Protein AF-A0AAP6TDG4-F1 (afdb_monomer)

Foldseek 3Di:
DWAFLQDFDADAPQKWKFWAFDPQLVVQFQKHWDTDTHDHPPGDTDITRIDSNDDDDPPQVVVCVVDVQQEFEAESNNDTPHDHVGPHYDYDYDRPDPGTDIDMDGDDDDDDDDDPDDPDADPCHPDDDCNVHD

Sequence (134 aa):
AVIKTDVAVSIPEGYVGLLTSRSGVSSKTYLVIETGKIDAGYHGNLGINIKNDMEHDGITSLYEDLDDKLVNTLDIKGNYINEGEGARKIYKINKGDKLAQLVIVPIWTPELKQVEEFESVSERGAKGFGSSGV

Structure (mmCIF, N/CA/C/O backbone):
data_AF-A0AAP6TDG4-F1
#
_entry.id   AF-A0AAP6TDG4-F1
#
loop_
_atom_site.group_PDB
_atom_site.id
_atom_site.type_symbol
_atom_site.label_atom_id
_atom_site.label_alt_id
_atom_site.label_comp_id
_atom_site.label_asym_id
_atom_site.label_entity_id
_atom_site.label_seq_id
_atom_site.pdbx_PDB_ins_code
_atom_site.Cartn_x
_atom_site.Cartn_y
_atom_site.Cartn_z
_atom_site.occupancy
_atom_site.B_iso_or_equiv
_atom_site.auth_seq_id
_atom_site.auth_comp_id
_atom_site.auth_asym_id
_atom_site.auth_atom_id
_atom_site.pdbx_PDB_model_num
ATOM 1 N N . ALA A 1 1 ? -2.150 3.155 -11.081 1.00 96.44 1 ALA A N 1
ATOM 2 C CA . ALA A 1 1 ? -2.682 1.884 -11.619 1.00 96.44 1 ALA A CA 1
ATOM 3 C C . ALA A 1 1 ? -2.974 0.931 -10.464 1.00 96.44 1 ALA A C 1
ATOM 5 O O . ALA A 1 1 ? -2.467 1.150 -9.370 1.00 96.44 1 ALA A O 1
ATOM 6 N N . VAL A 1 2 ? -3.757 -0.124 -10.698 1.00 98.12 2 VAL A N 1
ATOM 7 C CA . VAL A 1 2 ? -3.897 -1.237 -9.746 1.00 98.12 2 VAL A CA 1
ATOM 8 C C . VAL A 1 2 ? -3.358 -2.495 -10.415 1.00 98.12 2 VAL A C 1
ATOM 10 O O . VAL A 1 2 ? -3.907 -2.937 -11.423 1.00 98.12 2 VAL A O 1
ATOM 13 N N . ILE A 1 3 ? -2.267 -3.050 -9.884 1.00 98.25 3 ILE A N 1
ATOM 14 C CA . ILE A 1 3 ? -1.656 -4.274 -10.417 1.00 98.25 3 ILE A CA 1
ATOM 15 C C . ILE A 1 3 ? -2.299 -5.475 -9.726 1.00 98.25 3 ILE A C 1
ATOM 17 O O . ILE A 1 3 ? -2.205 -5.615 -8.507 1.00 98.25 3 ILE A O 1
ATOM 21 N N . LYS A 1 4 ? -2.957 -6.335 -10.507 1.00 98.31 4 LYS A N 1
ATOM 22 C CA . LYS A 1 4 ? -3.550 -7.584 -10.015 1.00 98.31 4 LYS A CA 1
ATOM 23 C C . LYS A 1 4 ? -2.452 -8.576 -9.655 1.00 98.31 4 LYS A C 1
ATOM 25 O O . LYS A 1 4 ? -1.464 -8.696 -10.376 1.00 98.31 4 LYS A O 1
ATOM 30 N N . THR A 1 5 ? -2.646 -9.287 -8.552 1.00 98.38 5 THR A N 1
ATOM 31 C CA . THR A 1 5 ? -1.715 -10.332 -8.108 1.00 98.38 5 THR A CA 1
ATOM 32 C C . THR A 1 5 ? -2.148 -11.726 -8.555 1.00 98.38 5 THR A C 1
ATOM 34 O O . THR A 1 5 ? -1.319 -12.630 -8.581 1.00 98.38 5 THR A O 1
ATOM 37 N N . ASP A 1 6 ? -3.432 -11.898 -8.890 1.00 98.12 6 ASP A N 1
ATOM 38 C CA . ASP A 1 6 ? -4.088 -13.201 -9.074 1.00 98.12 6 ASP A CA 1
ATOM 39 C C . ASP A 1 6 ? -3.987 -14.090 -7.823 1.00 98.12 6 ASP A C 1
ATOM 41 O O . ASP A 1 6 ? -4.057 -15.315 -7.892 1.00 98.12 6 ASP A O 1
ATOM 45 N N . VAL A 1 7 ? -3.862 -13.443 -6.660 1.00 98.44 7 VAL A N 1
ATOM 46 C CA . VAL A 1 7 ? -3.838 -14.056 -5.334 1.00 98.44 7 VAL A CA 1
ATOM 47 C C . VAL A 1 7 ? -5.027 -13.535 -4.536 1.00 98.44 7 VAL A C 1
ATOM 49 O O . VAL A 1 7 ? -5.303 -12.336 -4.521 1.00 98.44 7 VAL A O 1
ATOM 52 N N . ALA A 1 8 ? -5.710 -14.443 -3.849 1.00 98.56 8 ALA A N 1
ATOM 53 C CA . ALA A 1 8 ? -6.720 -14.139 -2.844 1.00 98.56 8 ALA A CA 1
ATOM 54 C C . ALA A 1 8 ? -6.298 -14.754 -1.505 1.00 98.56 8 ALA A C 1
ATOM 56 O O . ALA A 1 8 ? -5.528 -15.717 -1.464 1.00 98.56 8 ALA A O 1
ATOM 57 N N . VAL A 1 9 ? -6.801 -14.196 -0.408 1.00 98.06 9 VAL A N 1
ATOM 58 C CA . VAL A 1 9 ? -6.539 -14.672 0.956 1.00 98.06 9 VAL A CA 1
ATOM 59 C C . VAL A 1 9 ? -7.848 -14.762 1.739 1.00 98.06 9 VAL A C 1
ATOM 61 O O . VAL A 1 9 ? -8.873 -14.225 1.330 1.00 98.06 9 VAL A O 1
ATOM 64 N N . SER A 1 10 ? -7.823 -15.464 2.868 1.00 98.50 10 SER A N 1
ATOM 65 C CA . SER A 1 10 ? -8.940 -15.531 3.813 1.00 98.50 10 SER A CA 1
ATOM 66 C C . SER A 1 10 ? -8.429 -15.136 5.194 1.00 98.50 10 SER A C 1
ATOM 68 O O . SER A 1 10 ? -8.102 -15.996 6.010 1.00 98.50 10 SER A O 1
ATOM 70 N N . ILE A 1 11 ? -8.279 -13.829 5.423 1.00 98.56 11 ILE A N 1
ATOM 71 C CA . ILE A 1 11 ? -7.814 -13.289 6.708 1.00 98.56 11 ILE A CA 1
ATOM 72 C C . ILE A 1 11 ? -8.916 -13.510 7.760 1.00 98.56 11 ILE A C 1
ATOM 74 O O . ILE A 1 11 ? -10.071 -13.178 7.475 1.00 98.56 11 ILE A O 1
ATOM 78 N N . PRO A 1 12 ? -8.595 -14.086 8.935 1.00 98.31 12 PRO A N 1
ATOM 79 C CA . PRO A 1 12 ? -9.576 -14.319 9.989 1.00 98.31 12 PRO A CA 1
ATOM 80 C C . PRO A 1 12 ? -10.046 -13.007 10.629 1.00 98.31 12 PRO A C 1
ATOM 82 O O . PRO A 1 12 ? -9.336 -12.001 10.618 1.00 98.31 12 PRO A O 1
ATOM 85 N N . GLU A 1 13 ? -11.239 -13.036 11.222 1.00 98.44 13 GLU A N 1
ATOM 86 C CA . GLU A 1 13 ? -11.767 -11.932 12.026 1.00 98.44 13 GLU A CA 1
ATOM 87 C C . GLU A 1 13 ? -10.791 -11.542 13.153 1.00 98.44 13 GLU A C 1
ATOM 89 O O . GLU A 1 13 ? -10.063 -12.383 13.686 1.00 98.44 13 GLU A O 1
ATOM 94 N N . GLY A 1 14 ? -10.746 -10.251 13.492 1.00 98.44 14 GLY A N 1
ATOM 95 C CA . GLY A 1 14 ? -9.794 -9.707 14.464 1.00 98.44 14 GLY A CA 1
ATOM 96 C C . GLY A 1 14 ? -8.406 -9.402 13.890 1.00 98.44 14 GLY A C 1
ATOM 97 O O . GLY A 1 14 ? -7.515 -9.016 14.643 1.00 98.44 14 GLY A O 1
ATOM 98 N N . TYR A 1 15 ? -8.216 -9.519 12.570 1.00 98.81 15 TYR A N 1
ATOM 99 C CA . TYR A 1 15 ? -6.972 -9.176 11.875 1.00 98.81 15 TYR A CA 1
ATOM 100 C C . TYR A 1 15 ? -7.212 -8.290 10.648 1.00 98.81 15 TYR A C 1
ATOM 102 O O . T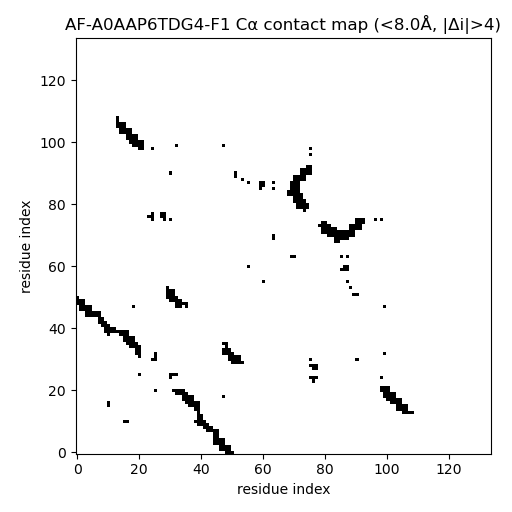YR A 1 15 ? -8.285 -8.296 10.049 1.00 98.81 15 TYR A O 1
ATOM 110 N N . VAL A 1 16 ? -6.166 -7.569 10.242 1.00 98.81 16 VAL A N 1
ATOM 111 C CA . VAL A 1 16 ? -6.087 -6.845 8.965 1.00 98.81 16 VAL A CA 1
ATOM 112 C C . VAL A 1 16 ? -4.786 -7.202 8.249 1.00 98.81 16 VAL A C 1
ATOM 114 O O . VAL A 1 16 ? -3.740 -7.384 8.877 1.00 98.81 16 VAL A O 1
ATOM 117 N N . GLY A 1 17 ? -4.834 -7.302 6.923 1.00 98.81 17 GLY A N 1
ATOM 118 C CA . GLY A 1 17 ? -3.643 -7.433 6.088 1.00 98.81 17 GLY A CA 1
ATOM 119 C C . GLY A 1 17 ? -3.153 -6.071 5.606 1.00 98.81 17 GLY A C 1
ATOM 120 O O . GLY A 1 17 ? -3.916 -5.306 5.036 1.00 98.81 17 GLY A O 1
ATOM 121 N N . LEU A 1 18 ? -1.875 -5.764 5.780 1.00 98.88 18 LEU A N 1
ATOM 122 C CA . LEU A 1 18 ? -1.227 -4.572 5.240 1.00 98.88 18 LEU A CA 1
ATOM 123 C C . LEU A 1 18 ? -0.478 -4.955 3.963 1.00 98.88 18 LEU A C 1
ATOM 125 O O . LEU A 1 18 ? 0.639 -5.473 4.026 1.00 98.88 18 LEU A O 1
ATOM 129 N N . LEU A 1 19 ? -1.100 -4.734 2.803 1.00 98.81 19 LEU A N 1
ATOM 130 C CA . LEU A 1 19 ? -0.444 -4.901 1.506 1.00 98.81 19 LEU A CA 1
ATOM 131 C C . LEU A 1 19 ? 0.394 -3.650 1.233 1.00 98.81 19 LEU A C 1
ATOM 133 O O . LEU A 1 19 ? -0.130 -2.618 0.820 1.00 98.81 19 LEU A O 1
ATOM 137 N N . THR A 1 20 ? 1.687 -3.733 1.525 1.00 98.81 20 THR A N 1
ATOM 138 C CA . THR A 1 20 ? 2.587 -2.579 1.607 1.00 98.81 20 THR A CA 1
ATOM 139 C C . THR A 1 20 ? 3.828 -2.737 0.728 1.00 98.81 20 THR A C 1
ATOM 141 O O . THR A 1 20 ? 4.109 -3.807 0.176 1.00 98.81 20 THR A O 1
ATOM 144 N N . SER A 1 21 ? 4.575 -1.645 0.572 1.00 98.19 21 SER A N 1
ATOM 145 C CA . SER A 1 21 ? 5.790 -1.595 -0.235 1.00 98.19 21 SER A CA 1
ATOM 146 C C . SER A 1 21 ? 6.932 -2.409 0.386 1.00 98.19 21 SER A C 1
ATOM 148 O O . SER A 1 21 ? 6.971 -2.703 1.586 1.00 98.19 21 SER A O 1
ATOM 150 N N . ARG A 1 22 ? 7.899 -2.792 -0.452 1.00 98.06 22 ARG A N 1
ATOM 151 C CA . ARG A 1 22 ? 9.188 -3.335 -0.007 1.00 98.06 22 ARG A CA 1
ATOM 152 C C . ARG A 1 22 ? 10.228 -2.224 -0.043 1.00 98.06 22 ARG A C 1
ATOM 154 O O . ARG A 1 22 ? 10.370 -1.574 -1.077 1.00 98.06 22 ARG A O 1
ATOM 161 N N . SER A 1 23 ? 11.023 -2.101 1.021 1.00 96.88 23 SER A N 1
ATOM 162 C CA . SER A 1 23 ? 12.0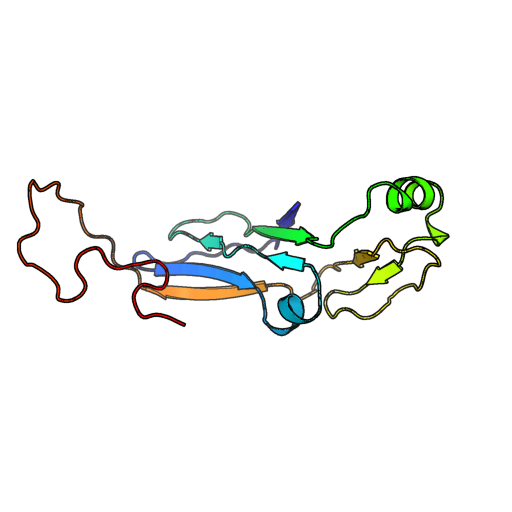33 -1.040 1.162 1.00 96.88 23 SER A CA 1
ATOM 163 C C . SER A 1 23 ? 12.969 -0.926 -0.040 1.00 96.88 23 SER A C 1
ATOM 165 O O . SER A 1 23 ? 13.264 0.172 -0.484 1.00 96.88 23 SER A O 1
ATOM 167 N N . GLY A 1 24 ? 13.408 -2.056 -0.604 1.00 95.00 24 GLY A N 1
ATOM 168 C CA . GLY A 1 24 ? 14.322 -2.060 -1.746 1.00 95.00 24 GLY A CA 1
ATOM 169 C C . GLY A 1 24 ? 13.714 -1.566 -3.062 1.00 95.00 24 GLY A C 1
ATOM 170 O O . GLY A 1 24 ? 14.468 -1.097 -3.904 1.00 95.00 24 GLY A O 1
ATOM 171 N N . VAL A 1 25 ? 12.395 -1.680 -3.253 1.00 94.62 25 VAL A N 1
ATOM 172 C CA . VAL A 1 25 ? 11.711 -1.122 -4.433 1.00 94.62 25 VAL A CA 1
ATOM 173 C C . VAL A 1 25 ? 11.434 0.357 -4.184 1.00 94.62 25 VAL A C 1
ATOM 175 O O . VAL A 1 25 ? 11.814 1.196 -4.996 1.00 94.62 25 VAL A O 1
ATOM 178 N N . SER A 1 26 ? 10.852 0.690 -3.027 1.00 96.56 26 SER A N 1
ATOM 179 C CA . SER A 1 26 ? 10.443 2.059 -2.702 1.00 96.56 26 SER A CA 1
ATOM 180 C C . SER A 1 26 ? 11.612 3.035 -2.536 1.00 96.56 26 SER A C 1
ATOM 182 O O . SER A 1 26 ? 11.433 4.219 -2.775 1.00 96.56 26 SER A O 1
ATOM 184 N N . SER A 1 27 ? 12.805 2.576 -2.134 1.00 96.50 27 SER A N 1
ATOM 185 C CA . SER A 1 27 ? 13.981 3.450 -1.971 1.00 96.50 27 SER A CA 1
ATOM 186 C C . SER A 1 27 ? 14.810 3.642 -3.241 1.00 96.50 27 SER A C 1
ATOM 188 O O . SER A 1 27 ? 15.628 4.555 -3.298 1.00 96.50 27 SER A O 1
ATOM 190 N N . LYS A 1 28 ? 14.640 2.772 -4.243 1.00 95.88 28 LYS A N 1
ATOM 191 C CA . LYS A 1 28 ? 15.445 2.767 -5.480 1.00 95.88 28 LYS A CA 1
ATOM 192 C C . LYS A 1 28 ? 14.679 3.239 -6.706 1.00 95.88 28 LYS A C 1
ATOM 194 O O . LYS A 1 28 ? 15.257 3.379 -7.780 1.00 95.88 28 LYS A O 1
ATOM 199 N N . THR A 1 29 ? 13.371 3.409 -6.572 1.00 96.62 29 THR A N 1
ATOM 200 C CA . THR A 1 29 ? 12.485 3.721 -7.686 1.00 96.62 29 THR A CA 1
ATOM 201 C C . THR A 1 29 ? 11.498 4.805 -7.292 1.00 96.62 29 THR A C 1
ATOM 203 O O . THR A 1 29 ? 11.275 5.047 -6.111 1.00 96.62 29 THR A O 1
ATOM 206 N N . TYR A 1 30 ? 10.854 5.403 -8.290 1.00 96.38 30 TYR A N 1
ATOM 207 C CA . TYR A 1 30 ? 9.717 6.301 -8.086 1.00 96.38 30 TYR A CA 1
ATOM 208 C C . TYR A 1 30 ? 8.380 5.540 -8.033 1.00 96.38 30 TYR A C 1
ATOM 210 O O . TYR A 1 30 ? 7.312 6.134 -8.156 1.00 96.38 30 TYR A O 1
ATOM 218 N N . LEU A 1 31 ? 8.411 4.211 -7.875 1.00 97.50 31 LEU A N 1
ATOM 219 C CA . LEU A 1 31 ? 7.207 3.405 -7.716 1.00 97.50 31 LEU A CA 1
ATOM 220 C C . LEU A 1 31 ? 6.693 3.516 -6.279 1.00 97.50 31 LEU A C 1
ATOM 222 O O . LEU A 1 31 ? 7.164 2.834 -5.367 1.00 97.50 31 LEU A O 1
ATOM 226 N N . VAL A 1 32 ? 5.683 4.357 -6.096 1.00 98.25 32 VAL A N 1
ATOM 227 C CA . VAL A 1 32 ? 4.981 4.533 -4.828 1.00 98.25 32 VAL A CA 1
ATOM 228 C C . VAL A 1 32 ? 3.859 3.507 -4.745 1.00 98.25 32 VAL A C 1
ATOM 230 O O . VAL A 1 32 ? 2.970 3.482 -5.595 1.00 98.25 32 VAL A O 1
ATOM 233 N N . ILE A 1 33 ? 3.904 2.658 -3.718 1.00 98.56 33 ILE A N 1
ATOM 234 C CA . ILE A 1 33 ? 2.840 1.703 -3.393 1.00 98.56 33 ILE A CA 1
ATOM 235 C C . ILE A 1 33 ? 2.128 2.199 -2.140 1.00 98.56 33 ILE A C 1
ATOM 237 O O . ILE A 1 33 ? 2.741 2.300 -1.076 1.00 98.56 33 ILE A O 1
ATOM 241 N N . GLU A 1 34 ? 0.835 2.472 -2.275 1.00 98.62 34 GLU A N 1
ATOM 242 C CA . GLU A 1 34 ? -0.017 2.858 -1.154 1.00 98.62 34 GLU A CA 1
ATOM 243 C C . GLU A 1 34 ? -0.318 1.630 -0.290 1.00 9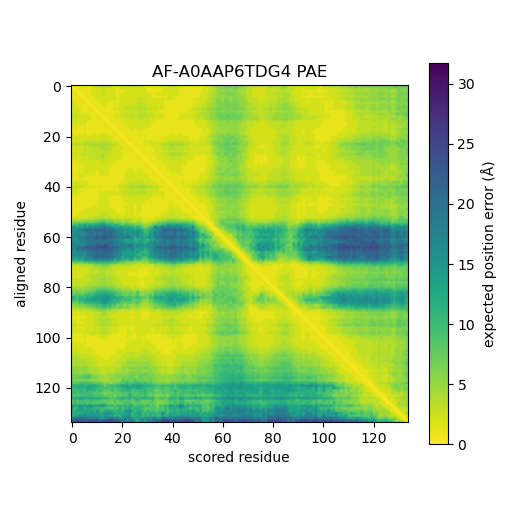8.62 34 GLU A C 1
ATOM 245 O O . GLU A 1 34 ? -0.635 0.557 -0.812 1.00 98.62 34 GLU A O 1
ATOM 250 N N . THR A 1 35 ? -0.235 1.774 1.036 1.00 98.69 35 THR A N 1
ATOM 251 C CA . THR A 1 35 ? -0.486 0.642 1.938 1.00 98.69 35 THR A CA 1
ATOM 252 C C . THR A 1 35 ? -1.977 0.314 1.975 1.00 98.69 35 THR A C 1
ATOM 254 O O . THR A 1 35 ? -2.783 1.030 2.579 1.00 98.69 35 THR A O 1
ATOM 257 N N . GLY A 1 36 ? -2.337 -0.801 1.338 1.00 98.50 36 GLY A N 1
ATOM 258 C CA . GLY A 1 36 ? -3.688 -1.346 1.337 1.00 98.50 36 GLY A CA 1
ATOM 259 C C . GLY A 1 36 ? -4.019 -2.021 2.665 1.00 98.50 36 GLY A C 1
ATOM 260 O O . GLY A 1 36 ? -3.209 -2.783 3.188 1.00 98.50 36 GLY A O 1
ATOM 261 N N . LYS A 1 37 ? -5.218 -1.756 3.190 1.00 98.75 37 LYS A N 1
ATOM 262 C CA . LYS A 1 37 ? -5.797 -2.457 4.340 1.00 98.75 37 LYS A CA 1
ATOM 263 C C . LYS A 1 37 ? -6.729 -3.520 3.771 1.00 98.75 37 LYS A C 1
ATOM 265 O O . LYS A 1 37 ? -7.698 -3.184 3.101 1.00 98.75 37 LYS A O 1
ATOM 270 N N . ILE A 1 38 ? -6.361 -4.780 3.941 1.00 98.75 38 ILE A N 1
ATOM 271 C CA . ILE A 1 38 ? -7.102 -5.940 3.463 1.00 98.75 38 ILE A CA 1
ATOM 272 C C . ILE A 1 38 ? -7.954 -6.433 4.623 1.00 98.75 38 ILE A C 1
ATOM 274 O O . ILE A 1 38 ? -7.418 -6.958 5.603 1.00 98.75 38 ILE A O 1
ATOM 278 N N . ASP A 1 39 ? -9.259 -6.232 4.505 1.00 98.50 39 ASP A N 1
ATOM 279 C CA . ASP A 1 39 ? -10.221 -6.593 5.537 1.00 98.50 39 ASP A CA 1
ATOM 280 C C . ASP A 1 39 ? -10.347 -8.114 5.698 1.00 98.50 39 ASP A C 1
ATOM 282 O O . ASP A 1 39 ? -10.184 -8.890 4.746 1.00 98.50 39 ASP A O 1
ATOM 286 N N . ALA A 1 40 ? -10.681 -8.543 6.915 1.00 98.38 40 ALA A N 1
ATOM 287 C CA . ALA A 1 40 ? -11.106 -9.913 7.165 1.00 98.38 40 ALA A CA 1
ATOM 288 C C . ALA A 1 40 ? -12.319 -10.263 6.281 1.00 98.38 40 ALA A C 1
ATOM 290 O O . ALA A 1 40 ? -13.230 -9.457 6.100 1.00 98.38 40 ALA A O 1
ATOM 291 N N . GLY A 1 41 ? -12.316 -11.463 5.696 1.00 96.56 41 GLY A N 1
ATOM 292 C CA . GLY A 1 41 ? -13.369 -11.905 4.770 1.00 96.56 41 GLY A CA 1
ATOM 293 C C . GLY A 1 41 ? -13.288 -11.347 3.338 1.00 96.56 41 GLY A C 1
ATOM 294 O O . GLY A 1 41 ? -14.110 -11.715 2.499 1.00 96.56 41 GLY A O 1
ATOM 295 N N . TYR A 1 42 ? -12.298 -10.511 2.997 1.00 98.38 42 TYR A N 1
ATOM 296 C CA . TYR A 1 42 ? -12.076 -10.126 1.600 1.00 98.38 42 TYR A CA 1
ATOM 297 C C . TYR A 1 42 ? -11.498 -11.296 0.785 1.00 98.38 42 TYR A C 1
ATOM 299 O O . TYR A 1 42 ? -10.328 -11.646 0.923 1.00 98.38 42 TYR A O 1
ATOM 307 N N . HIS A 1 43 ? -12.308 -11.864 -0.113 1.00 98.38 43 HIS A N 1
ATOM 308 C CA . HIS A 1 43 ? -11.933 -12.999 -0.976 1.00 98.38 43 HIS A CA 1
ATOM 309 C C . HIS A 1 43 ? -11.639 -12.611 -2.434 1.00 98.38 43 HIS A C 1
ATOM 311 O O . HIS A 1 43 ? -11.553 -13.472 -3.311 1.00 98.38 43 HIS A O 1
ATOM 317 N N . GLY A 1 44 ? -11.516 -11.313 -2.715 1.00 98.31 44 GLY A N 1
ATOM 318 C CA . GLY A 1 44 ? -11.180 -10.820 -4.047 1.00 98.31 44 GLY A CA 1
ATOM 319 C C . GLY A 1 44 ? -9.696 -10.970 -4.394 1.00 98.31 44 GLY A C 1
ATOM 320 O O . GLY A 1 44 ? -8.856 -11.312 -3.562 1.00 98.31 44 GLY A O 1
ATOM 321 N N . ASN A 1 45 ? -9.371 -10.680 -5.654 1.00 98.62 45 ASN A N 1
ATOM 322 C CA . ASN A 1 45 ? -7.993 -10.621 -6.140 1.00 98.62 45 ASN A CA 1
ATOM 323 C C . ASN A 1 45 ? -7.286 -9.399 -5.538 1.00 98.62 45 ASN A C 1
ATOM 325 O O . ASN A 1 45 ? -7.705 -8.265 -5.780 1.00 98.62 45 ASN A O 1
ATOM 329 N N . LEU A 1 46 ? -6.213 -9.627 -4.778 1.00 98.75 46 LEU A N 1
ATOM 330 C CA . LEU A 1 46 ? -5.451 -8.551 -4.157 1.00 98.75 46 LEU A CA 1
ATOM 331 C C . LEU A 1 46 ? -4.854 -7.645 -5.238 1.00 98.75 46 LEU A C 1
ATOM 333 O O . LEU A 1 46 ? -4.166 -8.106 -6.155 1.00 98.75 46 LEU A O 1
ATOM 337 N N . GLY A 1 47 ? -5.111 -6.345 -5.107 1.00 98.62 47 GLY A N 1
ATOM 338 C CA . GLY A 1 47 ? -4.603 -5.313 -6.002 1.00 98.62 47 GLY A CA 1
ATOM 339 C C . GLY A 1 47 ? -3.533 -4.461 -5.330 1.00 98.62 47 GLY A C 1
ATOM 340 O O . GLY A 1 47 ? -3.759 -3.904 -4.259 1.00 98.62 47 GLY A O 1
ATOM 341 N N . ILE A 1 48 ? -2.380 -4.311 -5.979 1.00 98.75 48 ILE A N 1
ATOM 342 C CA . ILE A 1 48 ? -1.326 -3.393 -5.541 1.00 98.75 48 ILE A CA 1
ATOM 343 C C . ILE A 1 48 ? -1.666 -2.000 -6.078 1.00 98.75 48 ILE A C 1
ATOM 345 O O . ILE A 1 48 ? -1.589 -1.767 -7.288 1.00 98.75 48 ILE A O 1
ATOM 349 N N . ASN A 1 49 ? -2.053 -1.083 -5.188 1.00 98.62 49 ASN A N 1
ATOM 350 C CA . ASN A 1 49 ? -2.294 0.317 -5.533 1.00 98.62 49 ASN A CA 1
ATOM 351 C C . ASN A 1 49 ? -0.953 1.038 -5.724 1.00 98.62 49 ASN A C 1
ATOM 353 O O . ASN A 1 49 ? -0.203 1.206 -4.764 1.00 98.62 49 ASN A O 1
ATOM 357 N N . ILE A 1 50 ? -0.634 1.410 -6.964 1.00 98.56 50 ILE A N 1
ATOM 358 C CA . ILE A 1 50 ? 0.705 1.869 -7.346 1.00 98.56 50 ILE A CA 1
ATOM 359 C C . ILE A 1 50 ? 0.668 3.103 -8.250 1.00 98.56 50 ILE A C 1
ATOM 361 O O . ILE A 1 50 ? -0.182 3.228 -9.143 1.00 98.56 50 ILE A O 1
ATOM 365 N N . LYS A 1 51 ? 1.647 3.987 -8.068 1.00 97.50 51 LYS A N 1
ATOM 366 C CA . LYS A 1 51 ? 1.901 5.167 -8.894 1.00 97.50 51 LYS A CA 1
ATOM 367 C C . LYS A 1 51 ? 3.380 5.208 -9.287 1.00 97.50 51 LYS A C 1
ATOM 369 O O . LYS A 1 51 ? 4.237 4.924 -8.460 1.00 97.50 51 LYS A O 1
ATOM 374 N N . ASN A 1 52 ? 3.673 5.570 -10.536 1.00 95.00 52 ASN A N 1
ATOM 375 C CA . ASN A 1 52 ? 4.984 6.122 -10.876 1.00 95.00 52 ASN A CA 1
ATOM 376 C C . ASN A 1 52 ? 4.946 7.609 -10.512 1.00 95.00 52 ASN A C 1
ATOM 378 O O . ASN A 1 52 ? 4.227 8.370 -11.155 1.00 95.00 52 ASN A O 1
ATOM 382 N N . ASP A 1 53 ? 5.627 7.984 -9.437 1.00 95.25 53 ASP A N 1
ATOM 383 C CA . ASP A 1 53 ? 5.618 9.333 -8.863 1.00 95.25 53 ASP A CA 1
ATOM 384 C C . ASP A 1 53 ? 6.810 10.174 -9.330 1.00 95.25 53 ASP A C 1
ATOM 386 O O . ASP A 1 53 ? 7.228 11.119 -8.669 1.00 95.25 53 ASP A O 1
ATOM 390 N N . MET A 1 54 ? 7.406 9.802 -10.462 1.00 90.38 54 MET A N 1
ATOM 391 C CA . MET A 1 54 ? 8.465 10.600 -11.047 1.00 90.38 54 MET A CA 1
ATOM 392 C C . MET A 1 54 ? 7.898 11.907 -11.592 1.00 90.38 54 MET A C 1
ATOM 394 O O . MET A 1 54 ? 6.887 11.908 -12.294 1.00 90.38 54 MET A O 1
ATOM 398 N N . GLU A 1 55 ? 8.576 13.008 -11.292 1.00 86.38 55 GLU A N 1
ATOM 399 C CA . GLU A 1 55 ? 8.257 14.305 -11.873 1.00 86.38 55 GLU A CA 1
ATOM 400 C C . GLU A 1 55 ? 8.465 14.273 -13.392 1.00 86.38 55 GLU A C 1
ATOM 402 O O . GLU A 1 55 ? 9.408 13.662 -13.902 1.00 86.38 55 GLU A O 1
ATOM 407 N N . HIS A 1 56 ? 7.547 14.898 -14.121 1.00 76.12 56 HIS A N 1
ATOM 408 C CA . HIS A 1 56 ? 7.638 15.074 -15.564 1.00 76.12 56 HIS A CA 1
ATOM 409 C C . HIS A 1 56 ? 7.552 16.568 -15.84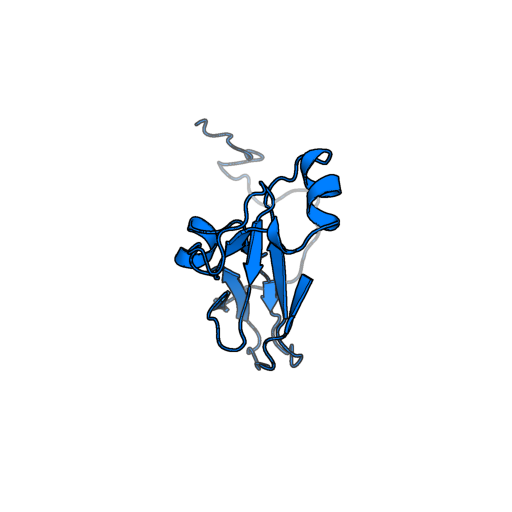2 1.00 76.12 56 HIS A C 1
ATOM 411 O O . HIS A 1 56 ? 6.537 17.202 -15.543 1.00 76.12 56 HIS A O 1
ATOM 417 N N . ASP A 1 57 ? 8.605 17.138 -16.419 1.00 70.25 57 ASP 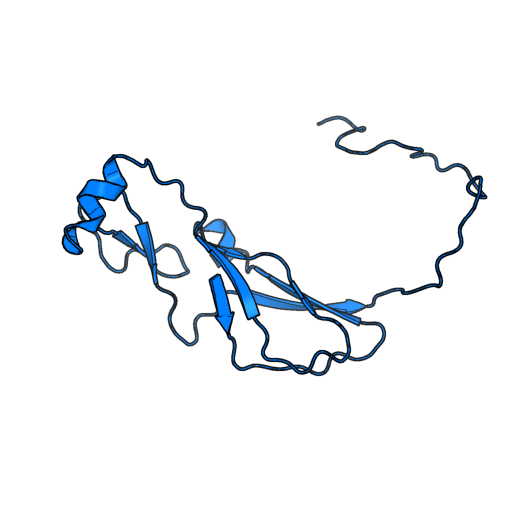A N 1
ATOM 418 C CA . ASP A 1 57 ? 8.528 18.468 -16.992 1.00 70.25 57 ASP A CA 1
ATOM 419 C C . ASP A 1 57 ? 7.683 18.370 -18.273 1.00 70.25 57 ASP A C 1
ATOM 421 O O . ASP A 1 57 ? 8.006 17.693 -19.253 1.00 70.25 57 ASP A O 1
ATOM 425 N N . GLY A 1 58 ? 6.512 19.007 -18.250 1.00 66.44 58 GLY A N 1
ATOM 426 C CA . GLY A 1 58 ? 5.505 18.881 -19.312 1.00 66.44 58 GLY A CA 1
ATOM 427 C C . GLY A 1 58 ? 5.978 19.303 -20.711 1.00 66.44 58 GLY A C 1
ATOM 428 O O . GLY A 1 58 ? 5.260 19.089 -21.677 1.00 66.44 58 GLY A O 1
ATOM 429 N N . ILE A 1 59 ? 7.159 19.915 -20.831 1.00 66.44 59 ILE A N 1
ATOM 430 C CA . ILE A 1 59 ? 7.741 20.365 -22.100 1.00 66.44 59 ILE A CA 1
ATOM 431 C C . ILE A 1 59 ? 8.541 19.237 -22.760 1.00 66.44 59 ILE A C 1
ATOM 433 O O . ILE A 1 59 ? 8.301 18.929 -23.922 1.00 66.44 59 ILE A O 1
ATOM 437 N N . THR A 1 60 ? 9.458 18.602 -22.030 1.00 64.25 60 THR A N 1
ATOM 438 C CA . THR A 1 60 ? 10.352 17.558 -22.558 1.00 64.25 60 THR A CA 1
ATOM 439 C C . THR A 1 60 ? 9.577 16.275 -22.878 1.00 64.25 60 THR A C 1
ATOM 441 O O . THR A 1 60 ? 9.753 15.675 -23.937 1.00 64.25 60 THR A O 1
ATOM 444 N N . SER A 1 61 ? 8.606 15.931 -22.028 1.00 61.09 61 SER A N 1
ATOM 445 C CA . SER A 1 61 ? 7.743 14.752 -22.192 1.00 61.09 61 SER A CA 1
ATOM 446 C C . SER A 1 61 ? 6.912 14.728 -23.486 1.00 61.09 61 SER A C 1
ATOM 448 O O . SER A 1 61 ? 6.676 13.646 -24.019 1.00 61.09 61 SER A O 1
ATOM 450 N N . LEU A 1 62 ? 6.516 15.886 -24.033 1.00 63.47 62 LEU A N 1
ATOM 451 C CA . LEU A 1 62 ? 5.743 15.969 -25.283 1.00 63.47 62 LEU A CA 1
ATOM 452 C C . LEU A 1 62 ? 6.564 15.611 -26.529 1.00 63.47 62 LEU A C 1
ATOM 454 O O . LEU A 1 62 ? 6.019 15.050 -27.477 1.00 63.47 62 LEU A O 1
ATOM 458 N N . TYR A 1 63 ? 7.858 15.947 -26.542 1.00 62.53 63 TYR A N 1
ATOM 459 C CA . TYR A 1 63 ? 8.751 15.613 -27.656 1.00 62.53 63 TYR A CA 1
ATOM 460 C C . TYR A 1 63 ? 9.173 14.140 -27.619 1.00 62.53 63 TYR A C 1
ATOM 462 O O . TYR A 1 63 ? 9.376 13.533 -28.667 1.00 62.53 63 TYR A O 1
ATOM 470 N N . GLU A 1 64 ? 9.259 13.557 -26.424 1.00 64.38 64 GLU A N 1
ATOM 471 C CA . GLU A 1 64 ? 9.650 12.159 -26.218 1.00 64.38 64 GLU A CA 1
ATOM 472 C C . GLU A 1 64 ? 8.521 11.169 -26.512 1.00 64.38 64 GLU A C 1
ATOM 474 O O . GLU A 1 64 ? 8.786 10.060 -26.962 1.00 64.38 64 GLU A O 1
ATOM 479 N N . ASP A 1 65 ? 7.259 11.577 -26.351 1.00 62.94 65 ASP A N 1
ATOM 480 C CA . ASP A 1 65 ? 6.089 10.751 -26.688 1.00 62.94 65 ASP A CA 1
ATOM 481 C C . ASP A 1 65 ? 5.924 10.496 -28.205 1.00 62.94 65 ASP A C 1
ATOM 483 O O . ASP A 1 65 ? 5.048 9.732 -28.615 1.00 62.94 65 ASP A O 1
ATOM 487 N N . LEU A 1 66 ? 6.756 11.121 -29.049 1.00 64.62 66 LEU A N 1
ATOM 488 C CA . LEU A 1 66 ? 6.750 10.960 -30.506 1.00 64.62 66 LEU A CA 1
ATOM 489 C C . LEU A 1 66 ? 7.788 9.942 -31.021 1.00 64.62 66 LEU A C 1
ATOM 491 O O . LEU A 1 66 ? 7.676 9.519 -32.173 1.00 64.62 66 LEU A O 1
ATOM 495 N N . ASP A 1 67 ? 8.768 9.535 -30.202 1.00 69.38 67 ASP A N 1
ATOM 496 C CA . ASP A 1 67 ? 9.779 8.527 -30.562 1.00 69.38 67 ASP A CA 1
ATOM 497 C C . ASP A 1 67 ? 10.157 7.656 -29.349 1.00 69.38 67 ASP A C 1
ATOM 499 O O . ASP A 1 67 ? 10.862 8.089 -28.436 1.00 69.38 67 ASP A O 1
ATOM 503 N N . ASP A 1 68 ? 9.744 6.384 -29.377 1.00 64.88 68 ASP A N 1
ATOM 504 C CA . ASP A 1 68 ? 10.031 5.382 -28.337 1.00 64.88 68 ASP A CA 1
ATOM 505 C C . ASP A 1 68 ? 11.538 5.202 -28.046 1.00 64.88 68 ASP A C 1
ATOM 507 O O . ASP A 1 68 ? 11.905 4.668 -26.996 1.00 64.88 68 ASP A O 1
ATOM 511 N N . LYS A 1 69 ? 12.438 5.642 -28.941 1.00 68.00 69 LYS A N 1
ATOM 512 C CA . LYS A 1 69 ? 13.897 5.604 -28.720 1.00 68.00 69 LYS A CA 1
ATOM 513 C C . LYS A 1 69 ? 14.395 6.623 -27.695 1.00 68.00 69 LYS A C 1
ATOM 515 O O . LYS A 1 69 ? 15.517 6.490 -27.209 1.00 68.00 69 LYS A O 1
ATOM 520 N N . LEU A 1 70 ? 13.581 7.617 -27.345 1.00 73.69 70 LEU A N 1
ATOM 521 C CA . LEU A 1 70 ? 13.940 8.649 -26.374 1.00 73.69 70 LEU A CA 1
ATOM 522 C C . LEU A 1 70 ? 13.599 8.251 -24.930 1.00 73.69 70 LEU A C 1
ATOM 524 O O . LEU A 1 70 ? 13.954 8.965 -24.000 1.00 73.69 70 LEU A O 1
ATOM 528 N N . VAL A 1 71 ? 12.957 7.104 -24.697 1.00 82.31 71 VAL A N 1
ATOM 529 C CA . VAL A 1 71 ? 12.465 6.751 -23.360 1.00 82.31 71 VAL A CA 1
ATOM 530 C C . VAL A 1 71 ? 13.437 5.839 -22.617 1.00 82.31 71 VAL A C 1
ATOM 532 O O . VAL A 1 71 ? 13.746 4.723 -23.037 1.00 82.31 71 VAL A O 1
ATOM 535 N N . ASN A 1 72 ? 13.842 6.270 -21.425 1.00 88.12 72 ASN A N 1
ATOM 536 C CA . ASN A 1 72 ? 14.591 5.435 -20.500 1.00 88.12 72 ASN A CA 1
ATOM 537 C C . ASN A 1 72 ? 13.670 4.412 -19.824 1.00 88.12 72 ASN A C 1
ATOM 539 O O . ASN A 1 72 ? 12.667 4.763 -19.203 1.00 88.12 72 ASN A O 1
ATOM 543 N N . THR A 1 73 ? 14.013 3.127 -19.905 1.00 91.75 73 THR A N 1
ATOM 544 C CA . THR A 1 73 ? 13.222 2.053 -19.285 1.00 91.75 73 THR A CA 1
ATOM 545 C C . THR A 1 73 ? 13.985 1.447 -18.122 1.00 91.75 73 THR A C 1
ATO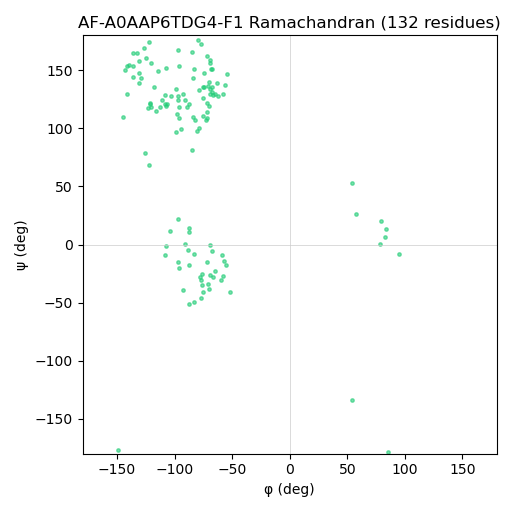M 547 O O . THR A 1 73 ? 15.088 0.941 -18.315 1.00 91.75 73 THR A O 1
ATOM 550 N N . LEU A 1 74 ? 13.384 1.437 -16.931 1.00 95.12 74 LEU A N 1
ATOM 551 C CA . LEU A 1 74 ? 13.986 0.895 -15.715 1.00 95.12 74 LEU A CA 1
ATOM 552 C C . LEU A 1 74 ? 13.236 -0.338 -15.206 1.00 95.12 74 LEU A C 1
ATOM 554 O O . LEU A 1 74 ? 12.019 -0.453 -15.359 1.00 95.12 74 LEU A O 1
ATOM 558 N N . ASP A 1 75 ? 13.958 -1.253 -14.563 1.00 96.62 75 ASP A N 1
ATOM 559 C CA . ASP A 1 75 ? 13.369 -2.364 -13.814 1.00 96.62 75 ASP A CA 1
ATOM 560 C C . ASP A 1 75 ? 12.881 -1.927 -12.415 1.00 96.62 75 ASP A C 1
ATOM 562 O O . ASP A 1 75 ? 13.098 -0.803 -11.955 1.00 96.62 75 ASP A O 1
ATOM 566 N N . ILE A 1 76 ? 12.251 -2.851 -11.685 1.00 96.44 76 ILE A N 1
ATOM 567 C CA . ILE A 1 76 ? 11.747 -2.613 -10.320 1.00 96.44 76 ILE A CA 1
ATOM 568 C C . ILE A 1 76 ? 12.843 -2.430 -9.252 1.00 96.44 76 ILE A C 1
ATOM 570 O O . ILE A 1 76 ? 12.537 -2.264 -8.071 1.00 96.44 76 ILE A O 1
ATOM 574 N N . LYS A 1 77 ? 14.120 -2.515 -9.631 1.00 95.94 77 LYS A N 1
ATOM 575 C CA . LYS A 1 77 ? 15.282 -2.249 -8.773 1.00 95.94 77 LYS A CA 1
ATOM 576 C C . LYS A 1 77 ? 15.974 -0.931 -9.140 1.00 95.94 77 LYS A C 1
ATOM 578 O O . LYS A 1 77 ? 16.941 -0.587 -8.464 1.00 95.94 77 LYS A O 1
ATOM 583 N N . GLY A 1 78 ? 15.486 -0.220 -10.160 1.00 93.81 78 GLY A N 1
ATOM 584 C CA . GLY A 1 78 ? 16.059 1.031 -10.652 1.00 93.81 78 GLY A CA 1
ATOM 585 C C . GLY A 1 78 ? 17.218 0.851 -11.635 1.00 93.81 78 GLY A C 1
ATOM 586 O O . GLY A 1 78 ? 17.919 1.821 -11.901 1.00 93.81 78 GLY A O 1
ATOM 587 N N . ASN A 1 79 ? 17.443 -0.351 -12.174 1.00 95.25 79 ASN A N 1
ATOM 588 C CA . ASN A 1 79 ? 18.461 -0.564 -13.204 1.00 95.25 79 ASN A CA 1
ATOM 589 C C . ASN A 1 79 ? 17.894 -0.228 -14.584 1.00 95.25 79 ASN A C 1
ATOM 591 O O . ASN A 1 79 ? 16.742 -0.565 -14.868 1.00 95.25 79 ASN A O 1
ATOM 595 N N . TYR A 1 80 ? 18.710 0.360 -15.457 1.00 93.62 80 TYR A N 1
ATOM 596 C CA . TYR A 1 80 ? 18.340 0.557 -16.855 1.00 93.62 80 TYR A CA 1
ATOM 597 C C . TYR A 1 80 ? 18.219 -0.793 -17.573 1.00 93.62 80 TYR A C 1
ATOM 599 O O . TYR A 1 80 ? 19.103 -1.645 -17.510 1.00 93.62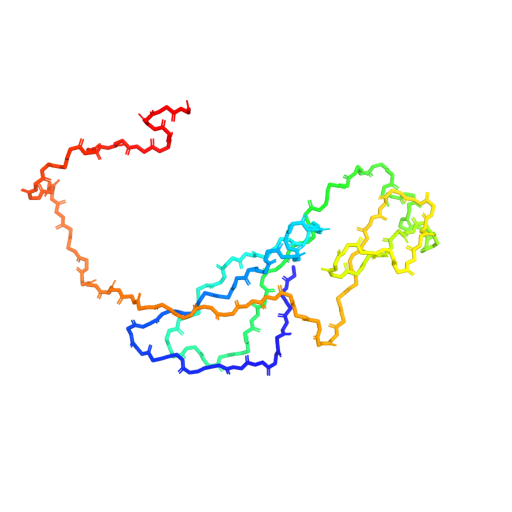 80 TYR A O 1
ATOM 607 N N . ILE A 1 81 ? 17.086 -0.982 -18.243 1.00 93.12 81 ILE A N 1
ATOM 608 C CA . ILE A 1 81 ? 16.841 -2.044 -19.224 1.00 93.12 81 ILE A CA 1
ATOM 609 C C . ILE A 1 81 ? 17.173 -1.518 -20.623 1.00 93.12 81 ILE A C 1
ATOM 611 O O . ILE A 1 81 ? 17.711 -2.252 -21.447 1.00 93.12 81 ILE A O 1
ATOM 615 N N . ASN A 1 82 ? 16.827 -0.255 -20.881 1.00 88.75 82 ASN A N 1
ATOM 616 C CA . ASN A 1 82 ? 17.178 0.477 -22.088 1.00 88.75 82 ASN A CA 1
ATOM 617 C C . ASN A 1 82 ? 17.508 1.923 -21.704 1.00 88.75 82 ASN A C 1
ATOM 619 O 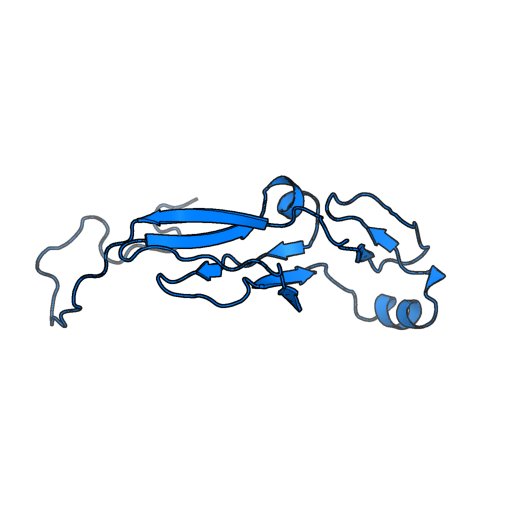O . ASN A 1 82 ? 16.730 2.556 -20.980 1.00 88.75 82 ASN A O 1
ATOM 623 N N . GLU A 1 83 ? 18.653 2.399 -22.182 1.00 87.44 83 GLU A N 1
ATOM 624 C CA . GLU A 1 83 ? 19.110 3.775 -22.037 1.00 87.44 83 GLU A CA 1
ATOM 625 C C . GLU A 1 83 ? 18.694 4.557 -23.286 1.00 87.44 83 GLU A C 1
ATOM 627 O O . GLU A 1 83 ? 19.312 4.442 -24.343 1.00 87.44 83 GLU A O 1
ATOM 632 N N . GLY A 1 84 ? 17.594 5.299 -23.162 1.00 83.12 84 GLY A N 1
ATOM 633 C CA . GLY A 1 84 ? 17.136 6.237 -24.183 1.00 83.12 84 GLY A CA 1
ATOM 634 C C . GLY A 1 84 ? 17.828 7.591 -24.034 1.00 83.12 84 GLY A C 1
ATOM 635 O O . GLY A 1 84 ? 18.412 7.897 -22.993 1.00 83.12 84 GLY A O 1
ATOM 636 N N . GLU A 1 85 ? 17.730 8.433 -25.059 1.00 79.75 85 GLU A N 1
ATOM 637 C CA . GLU A 1 85 ? 18.378 9.756 -25.059 1.00 79.75 85 GLU A CA 1
ATOM 638 C C . GLU A 1 85 ? 17.564 10.853 -24.337 1.00 79.75 85 GLU A C 1
ATOM 640 O O . GLU A 1 85 ? 18.072 11.953 -24.127 1.00 79.75 85 GLU A O 1
ATOM 645 N N . GLY A 1 86 ? 16.319 10.571 -23.938 1.00 77.06 86 GLY A N 1
ATOM 646 C CA . GLY A 1 86 ? 15.408 11.524 -23.298 1.00 77.06 86 GLY A CA 1
ATOM 647 C C . GLY A 1 86 ? 15.357 11.464 -21.765 1.00 77.06 86 GLY A C 1
ATOM 648 O O . GLY A 1 86 ? 15.844 10.539 -21.119 1.00 77.06 86 GLY A O 1
ATOM 649 N N . ALA A 1 87 ? 14.746 12.469 -21.146 1.00 77.00 87 ALA A N 1
ATOM 650 C CA . ALA A 1 87 ? 14.575 12.622 -19.708 1.00 77.00 87 ALA A CA 1
ATOM 651 C C . ALA A 1 87 ? 13.472 11.726 -19.116 1.00 77.00 87 ALA A C 1
ATOM 653 O O . ALA A 1 87 ? 13.545 11.378 -17.930 1.00 77.00 87 ALA A O 1
ATOM 654 N N . ARG A 1 88 ? 12.461 11.318 -19.898 1.00 81.88 88 ARG A N 1
ATOM 655 C CA . ARG A 1 88 ? 11.373 10.462 -19.413 1.00 81.88 88 ARG A CA 1
ATOM 656 C C . ARG A 1 88 ? 11.876 9.076 -19.066 1.00 81.88 88 ARG A C 1
ATOM 658 O O . ARG A 1 88 ? 12.515 8.379 -19.853 1.00 81.88 88 ARG A O 1
ATOM 665 N N . LYS A 1 89 ? 11.482 8.638 -17.875 1.00 85.44 89 LYS A N 1
ATOM 666 C CA . LYS A 1 89 ? 11.784 7.315 -17.342 1.00 85.44 89 LYS A CA 1
ATOM 667 C C . LYS A 1 89 ? 10.495 6.574 -17.025 1.00 85.44 89 LYS A C 1
ATOM 669 O O . LYS A 1 89 ? 9.681 7.015 -16.209 1.00 85.44 89 LYS A O 1
ATOM 674 N N . ILE A 1 90 ? 10.334 5.417 -17.647 1.00 91.12 90 ILE A N 1
ATOM 675 C CA . ILE A 1 90 ? 9.235 4.491 -17.383 1.00 91.12 90 ILE A CA 1
ATOM 676 C C . ILE A 1 90 ? 9.749 3.275 -16.620 1.00 91.12 90 ILE A C 1
ATOM 678 O O . ILE A 1 90 ? 10.898 2.860 -16.768 1.00 91.12 90 ILE A O 1
ATOM 682 N N . TYR A 1 91 ? 8.872 2.671 -15.825 1.00 95.44 91 TYR A N 1
ATOM 683 C CA . TYR A 1 91 ? 9.174 1.435 -15.115 1.00 95.44 91 TYR A CA 1
ATOM 684 C C . TYR A 1 91 ? 8.515 0.246 -15.796 1.00 95.44 91 TYR A C 1
ATOM 686 O O . TYR A 1 91 ? 7.301 0.227 -16.006 1.00 95.44 91 TYR A O 1
ATOM 694 N N . LYS A 1 92 ? 9.315 -0.779 -16.082 1.00 96.38 92 LYS A N 1
ATOM 695 C CA . LYS A 1 92 ? 8.837 -2.076 -16.544 1.00 96.38 92 LYS A CA 1
ATOM 696 C C . LYS A 1 92 ? 8.720 -3.026 -15.361 1.00 96.38 92 LYS A C 1
ATOM 698 O O . LYS A 1 92 ? 9.705 -3.375 -14.715 1.00 96.38 92 LYS A O 1
ATOM 703 N N . ILE A 1 93 ? 7.494 -3.470 -15.120 1.00 97.44 93 ILE A N 1
ATOM 704 C CA . ILE A 1 93 ? 7.154 -4.469 -14.112 1.00 97.44 93 ILE A CA 1
ATOM 705 C C . ILE A 1 93 ? 6.822 -5.761 -14.853 1.00 97.44 93 ILE A C 1
ATOM 707 O O . ILE A 1 93 ? 5.902 -5.790 -15.670 1.00 97.44 93 ILE A O 1
ATOM 711 N N . ASN A 1 94 ? 7.557 -6.832 -14.570 1.00 97.25 94 ASN A N 1
ATOM 712 C CA . ASN A 1 94 ? 7.322 -8.139 -15.168 1.00 97.25 94 ASN A CA 1
ATOM 713 C C . ASN A 1 94 ? 6.459 -9.011 -14.252 1.00 97.25 94 ASN A C 1
ATOM 715 O O . ASN A 1 94 ? 6.473 -8.891 -13.024 1.00 97.25 94 ASN A O 1
ATOM 719 N N . LYS A 1 95 ? 5.728 -9.958 -14.846 1.00 97.44 95 LYS A N 1
ATOM 720 C CA . LYS A 1 95 ? 5.037 -10.994 -14.072 1.00 97.44 95 LYS A CA 1
ATOM 721 C C . LYS A 1 95 ? 6.060 -11.766 -13.228 1.00 97.44 95 LYS A C 1
ATOM 723 O O . LYS A 1 95 ? 7.056 -12.248 -13.755 1.00 97.44 95 LYS A O 1
ATOM 728 N N . GLY A 1 96 ? 5.786 -11.901 -11.931 1.00 96.19 96 GLY A N 1
ATOM 729 C CA . GLY A 1 96 ? 6.676 -12.562 -10.969 1.00 96.19 96 GLY A CA 1
ATOM 730 C C . GLY A 1 96 ? 7.612 -11.616 -10.209 1.00 96.19 96 GLY A C 1
ATOM 731 O O . GLY A 1 96 ? 8.234 -12.039 -9.233 1.00 96.19 96 GLY A O 1
ATOM 732 N N . ASP A 1 97 ? 7.674 -10.336 -10.586 1.00 97.50 97 ASP A N 1
ATOM 733 C CA . ASP A 1 97 ? 8.421 -9.338 -9.827 1.00 97.50 97 ASP A CA 1
ATOM 734 C C . ASP A 1 97 ? 7.815 -9.131 -8.431 1.00 97.50 97 ASP A C 1
ATOM 736 O O . ASP A 1 97 ? 6.618 -8.899 -8.248 1.00 97.50 97 ASP A O 1
ATOM 740 N N . LYS A 1 98 ? 8.669 -9.192 -7.406 1.00 97.25 98 LYS A N 1
ATOM 741 C CA . LYS A 1 98 ? 8.268 -9.021 -6.002 1.00 97.25 98 LYS A CA 1
ATOM 742 C C . LYS A 1 98 ? 8.218 -7.537 -5.630 1.00 97.25 98 LYS A C 1
ATOM 744 O O . LYS A 1 98 ? 9.168 -7.033 -5.029 1.00 97.25 98 LYS A O 1
ATOM 749 N N . LEU A 1 99 ? 7.123 -6.863 -5.978 1.00 96.12 99 LEU A N 1
ATOM 750 C CA . LEU A 1 99 ? 6.890 -5.432 -5.716 1.00 96.12 99 LEU A CA 1
ATOM 751 C C . LEU A 1 99 ? 6.502 -5.107 -4.268 1.00 96.12 99 LEU A C 1
ATOM 753 O O . LEU A 1 99 ? 7.026 -4.172 -3.667 1.00 96.12 99 LEU A O 1
ATOM 757 N N . ALA A 1 100 ? 5.571 -5.886 -3.727 1.00 98.25 100 ALA A N 1
ATOM 758 C CA . ALA A 1 100 ? 4.907 -5.632 -2.456 1.00 98.25 100 ALA A CA 1
ATOM 759 C C . ALA A 1 100 ? 5.103 -6.808 -1.490 1.00 98.25 100 ALA A C 1
ATOM 761 O O . ALA A 1 100 ? 5.669 -7.846 -1.844 1.00 98.25 100 ALA A O 1
ATOM 762 N N . GLN A 1 101 ? 4.641 -6.628 -0.261 1.00 98.69 101 GLN A N 1
ATOM 763 C CA . GLN A 1 101 ? 4.575 -7.653 0.775 1.00 98.69 101 GLN A CA 1
ATOM 764 C C . GLN A 1 101 ? 3.278 -7.498 1.576 1.00 98.69 101 GLN A C 1
ATOM 766 O O . GLN A 1 101 ? 2.735 -6.399 1.661 1.00 98.69 101 GLN A O 1
ATOM 771 N N . LEU A 1 102 ? 2.789 -8.594 2.157 1.00 98.81 102 LEU A N 1
ATOM 772 C CA . LEU A 1 102 ? 1.599 -8.608 3.006 1.00 98.81 102 LEU A CA 1
ATOM 773 C C . LEU A 1 102 ? 2.020 -8.832 4.462 1.00 98.81 102 LEU A C 1
ATOM 775 O O . LEU A 1 102 ? 2.636 -9.852 4.766 1.00 98.81 102 LEU A O 1
ATOM 779 N N . VAL A 1 103 ? 1.683 -7.897 5.351 1.00 98.81 103 VAL A N 1
ATOM 780 C CA . VAL A 1 103 ? 1.924 -8.010 6.801 1.00 98.81 103 VAL A CA 1
ATOM 781 C C . VAL A 1 103 ? 0.582 -8.113 7.513 1.00 98.81 103 VAL A C 1
ATOM 783 O O . VAL A 1 103 ? -0.223 -7.198 7.416 1.00 98.81 103 VAL A O 1
ATOM 786 N N . ILE A 1 104 ? 0.318 -9.212 8.215 1.00 98.75 104 ILE A N 1
ATOM 787 C CA . ILE A 1 104 ? -0.956 -9.419 8.917 1.00 98.75 104 ILE A CA 1
ATOM 788 C C . ILE A 1 104 ? -0.781 -9.037 10.386 1.00 98.75 104 ILE A C 1
ATOM 790 O O . ILE A 1 104 ? 0.138 -9.526 11.042 1.00 98.75 104 ILE A O 1
ATOM 794 N N . VAL A 1 105 ? -1.657 -8.169 10.893 1.00 98.75 105 VAL A N 1
ATOM 795 C CA . VAL A 1 105 ? -1.618 -7.669 12.276 1.00 98.75 105 VAL A CA 1
ATOM 796 C C . VAL A 1 105 ? -2.997 -7.783 12.934 1.00 98.75 105 VAL A C 1
ATOM 798 O O . VAL A 1 105 ? -4.005 -7.671 12.231 1.00 98.75 105 VAL A O 1
ATOM 801 N N . PRO A 1 106 ? -3.072 -8.028 14.255 1.00 98.62 106 PRO A N 1
ATOM 802 C CA . PRO A 1 106 ? -4.342 -8.015 14.970 1.00 98.62 106 PRO A CA 1
ATOM 803 C C . PRO A 1 106 ? -4.922 -6.596 15.027 1.00 98.62 106 PRO A C 1
ATOM 805 O O . PRO A 1 106 ? -4.179 -5.612 15.045 1.00 98.62 106 PRO A O 1
ATOM 808 N N . ILE A 1 107 ? -6.248 -6.496 15.090 1.00 98.62 107 ILE A N 1
ATOM 809 C CA . ILE A 1 107 ? -6.987 -5.239 15.245 1.00 98.62 107 ILE A CA 1
ATOM 810 C C . ILE A 1 107 ? -7.926 -5.299 16.448 1.00 98.62 107 ILE A C 1
ATOM 812 O O . ILE A 1 107 ? -8.291 -6.371 16.926 1.00 98.62 107 ILE A O 1
ATOM 816 N N . TRP A 1 108 ? -8.336 -4.124 16.919 1.00 98.38 108 TRP A N 1
ATOM 817 C CA . TRP A 1 108 ? -9.351 -3.968 17.953 1.00 98.38 108 TRP A CA 1
ATOM 818 C C . TRP A 1 108 ? -10.508 -3.132 17.401 1.00 98.38 108 TRP A C 1
ATOM 820 O O . TRP A 1 108 ? -10.296 -2.003 16.962 1.00 98.38 108 TRP A O 1
ATOM 830 N N . THR A 1 109 ? -11.716 -3.700 17.394 1.00 97.62 109 THR A N 1
ATOM 831 C CA . THR A 1 109 ? -12.925 -3.115 16.783 1.00 97.62 109 THR A CA 1
ATOM 832 C C . THR A 1 109 ? -14.055 -2.955 17.813 1.00 97.62 109 THR A C 1
ATOM 834 O O . THR A 1 109 ? -15.041 -3.690 17.752 1.00 97.62 109 THR A O 1
ATOM 837 N N . PRO A 1 110 ? -13.915 -2.052 18.803 1.00 97.75 110 PRO A N 1
ATOM 838 C CA . PRO A 1 110 ? -14.962 -1.792 19.790 1.00 97.75 110 PRO A CA 1
ATOM 839 C C . PRO A 1 110 ? -16.147 -1.026 19.181 1.00 97.75 110 PRO A C 1
ATOM 841 O O . PRO A 1 110 ? -16.016 -0.362 18.150 1.00 97.75 110 PRO A O 1
ATOM 844 N N . GLU A 1 111 ? -17.294 -1.055 19.858 1.00 98.12 111 GLU A N 1
ATOM 845 C CA . GLU A 1 111 ? -18.418 -0.175 19.528 1.00 98.12 111 GLU A CA 1
ATOM 846 C C . GLU A 1 111 ? -18.075 1.290 19.839 1.00 98.12 111 GLU A C 1
ATOM 848 O O . GLU A 1 111 ? -17.519 1.611 20.894 1.00 98.12 111 GLU A O 1
ATOM 853 N N . LEU A 1 112 ? -18.410 2.198 18.919 1.00 97.69 112 LEU A N 1
ATOM 854 C CA . LEU A 1 112 ? -18.198 3.632 19.114 1.00 97.69 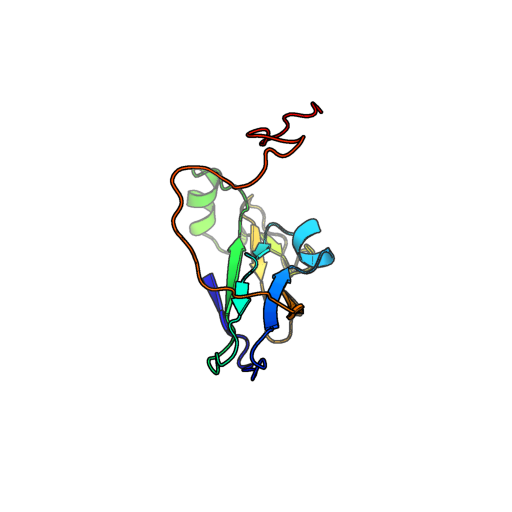112 LEU A CA 1
ATOM 855 C C . LEU A 1 112 ? -19.292 4.217 20.015 1.00 97.69 112 LEU A C 1
ATOM 857 O O . LEU A 1 112 ? -20.480 4.005 19.779 1.00 97.69 112 LEU A O 1
ATOM 861 N N . LYS A 1 113 ? -18.889 5.020 21.006 1.00 97.50 113 LYS A N 1
ATOM 862 C CA . LYS A 1 113 ? -19.789 5.732 21.923 1.00 97.50 113 LYS A CA 1
ATOM 863 C C . LYS A 1 113 ? -19.564 7.239 21.818 1.00 97.50 113 LYS A C 1
ATOM 865 O O . LYS A 1 113 ? -18.473 7.722 22.112 1.00 97.50 113 LYS A O 1
ATOM 870 N N . GLN A 1 114 ? -20.597 7.978 21.416 1.00 97.88 114 GLN A N 1
ATOM 871 C CA . GLN A 1 114 ? -20.573 9.442 21.422 1.00 97.88 114 GLN A CA 1
ATOM 872 C C . GLN A 1 114 ? -20.618 9.963 22.867 1.00 97.88 114 GLN A C 1
ATOM 874 O O . GLN A 1 114 ? -21.387 9.459 23.686 1.00 97.88 114 GLN A O 1
ATOM 879 N N . VAL A 1 115 ? -19.798 10.968 23.171 1.00 97.50 115 VAL A N 1
ATOM 880 C CA . VAL A 1 115 ? -19.715 11.619 24.486 1.00 97.50 115 VAL A CA 1
ATOM 881 C C . VAL A 1 115 ? -19.638 13.134 24.310 1.00 97.50 115 VAL A C 1
ATOM 883 O O . VAL A 1 115 ? -19.179 13.605 23.269 1.00 97.50 115 VAL A O 1
ATOM 886 N N . GLU A 1 116 ? -20.086 13.890 25.311 1.00 97.38 116 GLU A N 1
ATOM 887 C CA . GLU A 1 116 ? -19.888 15.347 25.348 1.00 97.38 116 GLU A CA 1
ATOM 888 C C . GLU A 1 116 ? -18.436 15.690 25.717 1.00 97.38 116 GLU A C 1
ATOM 890 O O . GLU A 1 116 ? -17.824 16.545 25.082 1.00 97.38 116 GLU A O 1
ATOM 895 N N . GLU A 1 117 ? -17.854 14.955 26.673 1.00 96.06 117 GLU A N 1
ATOM 896 C CA . GLU A 1 117 ? -16.456 15.071 27.102 1.00 96.06 117 GLU A CA 1
ATOM 897 C C . GLU A 1 117 ? -15.842 13.684 27.366 1.00 96.06 117 GLU A C 1
ATOM 899 O O . GLU A 1 117 ? -16.547 12.717 27.664 1.00 96.06 117 GLU A O 1
ATOM 904 N N . PHE A 1 118 ? -14.515 13.573 27.250 1.00 96.19 118 PHE A N 1
ATOM 905 C CA . PHE A 1 118 ? -13.792 12.342 27.587 1.00 96.19 118 PHE A CA 1
ATOM 906 C C . PHE A 1 118 ? -13.704 12.145 29.108 1.00 96.19 118 PHE A C 1
ATOM 908 O O . PHE A 1 118 ? -13.547 13.105 29.854 1.00 96.19 118 PHE A O 1
ATOM 915 N N . GLU A 1 119 ? -13.717 10.889 29.567 1.00 93.81 119 GLU A N 1
ATOM 916 C CA . GLU A 1 119 ? -13.696 10.547 31.003 1.00 93.81 119 GLU A CA 1
ATOM 917 C C . GLU A 1 119 ? -12.401 10.959 31.724 1.00 93.81 119 GLU A C 1
ATOM 919 O O . GLU A 1 119 ? -12.387 11.117 32.943 1.00 93.81 119 GLU A O 1
ATOM 924 N N . SER A 1 120 ? -11.296 11.121 30.991 1.00 92.06 120 SER A N 1
ATOM 925 C CA . SER A 1 120 ? -10.016 11.560 31.551 1.00 92.06 120 SER A CA 1
ATOM 926 C C . SER A 1 120 ? -9.253 12.474 30.595 1.00 92.06 120 SER A C 1
ATOM 928 O O . SER A 1 120 ? -9.358 12.366 29.371 1.00 92.06 120 SER A O 1
ATOM 930 N N . VAL A 1 121 ? -8.456 13.379 31.171 1.00 92.44 121 VAL A N 1
ATOM 931 C CA . VAL A 1 121 ? -7.559 14.275 30.432 1.00 92.44 121 VAL A CA 1
ATOM 932 C C . VAL A 1 121 ? -6.200 13.599 30.284 1.00 92.44 121 VAL A C 1
ATOM 934 O O . VAL A 1 121 ? -5.574 13.229 31.275 1.00 92.44 121 VAL A O 1
ATOM 937 N N . SER A 1 122 ? -5.722 13.452 29.048 1.00 94.06 122 SER A N 1
ATOM 938 C CA . SER A 1 122 ? -4.376 12.927 28.794 1.00 94.06 122 SER A CA 1
ATOM 939 C C . SER A 1 122 ? -3.310 14.020 28.918 1.00 94.06 122 SER A C 1
ATOM 941 O O . SER A 1 122 ? -3.555 15.175 28.571 1.00 94.06 122 SER A O 1
ATOM 943 N N . GLU A 1 123 ? -2.086 13.645 29.303 1.00 90.75 123 GLU A N 1
ATOM 944 C CA . GLU A 1 123 ? -0.923 14.554 29.311 1.00 90.75 123 GLU A CA 1
ATOM 945 C C . GLU A 1 123 ? -0.636 15.168 27.926 1.00 90.75 123 GLU A C 1
ATOM 947 O O . GLU A 1 123 ? -0.090 16.268 27.807 1.00 90.75 123 GLU A O 1
ATOM 952 N N . ARG A 1 124 ? -1.028 14.463 26.856 1.00 91.06 124 ARG A N 1
ATOM 953 C CA . ARG A 1 124 ? -0.878 14.922 25.472 1.00 91.06 124 ARG A CA 1
ATOM 954 C C . ARG A 1 124 ? -1.914 15.982 25.090 1.00 91.06 124 ARG A C 1
ATOM 956 O O . ARG A 1 124 ? -1.591 16.882 24.314 1.00 91.06 124 ARG A O 1
ATOM 963 N N . GLY A 1 125 ? -3.139 15.896 25.607 1.00 91.75 125 GLY A N 1
ATOM 964 C CA . GLY A 1 125 ? -4.251 16.761 25.205 1.00 91.75 125 GLY A CA 1
ATOM 965 C C . GLY A 1 125 ? -4.477 16.745 23.686 1.00 91.75 125 GLY A C 1
ATOM 966 O O . GLY A 1 125 ? -4.451 15.690 23.059 1.00 91.75 125 GLY A O 1
ATOM 967 N N . ALA A 1 126 ? -4.641 17.926 23.082 1.00 92.44 126 ALA A N 1
ATOM 968 C CA . ALA A 1 126 ? -4.842 18.098 21.637 1.00 92.44 126 ALA A CA 1
ATOM 969 C C . ALA A 1 126 ? -3.535 18.209 20.815 1.00 92.44 126 ALA A C 1
ATOM 971 O O . ALA A 1 126 ? -3.560 18.592 19.645 1.00 92.44 126 ALA A O 1
ATOM 972 N N . LYS A 1 127 ? -2.369 17.919 21.408 1.00 90.94 127 LYS A N 1
ATOM 973 C CA . LYS A 1 127 ? -1.065 18.082 20.744 1.00 90.94 127 LYS A CA 1
ATOM 974 C C . LYS A 1 127 ? -0.836 17.017 19.654 1.00 90.94 127 LYS A C 1
ATOM 976 O O . LYS A 1 127 ? -0.801 15.813 19.928 1.00 90.94 127 LYS A O 1
ATOM 981 N N . GLY A 1 128 ? -0.605 17.464 18.420 1.00 90.19 128 GLY A N 1
ATOM 982 C CA . GLY A 1 128 ? -0.282 16.642 17.246 1.00 90.19 128 GLY A CA 1
ATOM 983 C C . GLY A 1 128 ? 0.617 17.394 16.255 1.00 90.19 128 GLY A C 1
ATOM 984 O O . GLY A 1 128 ? 1.021 18.516 16.538 1.00 90.19 128 GLY A O 1
ATOM 985 N N . PHE A 1 129 ? 0.939 16.781 15.109 1.00 88.19 129 PHE A N 1
ATOM 986 C CA . PHE A 1 129 ? 1.648 17.439 13.991 1.00 88.19 129 PHE A CA 1
ATOM 987 C C . PHE A 1 129 ? 2.977 18.128 14.367 1.00 88.19 129 PHE A C 1
ATOM 989 O O . PHE A 1 129 ? 3.181 19.303 14.082 1.00 88.19 129 PHE A O 1
ATOM 996 N N . GLY A 1 130 ? 3.894 17.406 15.021 1.00 84.12 130 GLY A N 1
ATOM 997 C CA . GLY A 1 130 ? 5.207 17.964 15.387 1.00 84.12 130 GLY A CA 1
ATOM 998 C C . GLY A 1 130 ? 5.192 18.856 16.633 1.00 84.12 130 GLY A C 1
ATOM 999 O O . GLY A 1 130 ? 6.112 19.633 16.856 1.00 84.12 130 GLY A O 1
ATOM 1000 N N . SER A 1 131 ? 4.175 18.726 17.489 1.00 85.69 131 SER A N 1
ATOM 1001 C CA . SER A 1 131 ? 4.029 19.486 18.741 1.00 85.69 131 SER A CA 1
ATOM 1002 C C . SER A 1 131 ? 5.191 19.366 19.741 1.00 85.69 131 SER A C 1
ATOM 1004 O O . SER A 1 131 ? 5.234 20.123 20.706 1.00 85.69 131 SER A O 1
ATOM 1006 N N . SER A 1 132 ? 6.090 18.395 19.566 1.00 86.56 132 SER A N 1
ATOM 1007 C CA . SER A 1 132 ? 7.302 18.208 20.377 1.00 86.56 132 SER A CA 1
ATOM 1008 C C . SER A 1 132 ? 8.535 18.934 19.824 1.00 86.56 132 SER A C 1
ATOM 1010 O O . SER A 1 132 ? 9.597 18.831 20.427 1.00 86.56 132 SER A O 1
ATOM 1012 N N . GLY A 1 133 ? 8.408 19.653 18.703 1.00 84.06 133 GLY A N 1
ATOM 1013 C CA . GLY A 1 133 ? 9.541 20.193 17.951 1.00 84.06 133 GLY A CA 1
ATOM 1014 C C . GLY A 1 133 ? 10.131 19.186 16.957 1.00 84.06 133 GLY A C 1
ATOM 1015 O O . GLY A 1 133 ? 9.620 18.069 16.818 1.00 84.06 133 GLY A O 1
ATOM 1016 N N . VAL A 1 134 ? 11.189 19.624 16.267 1.00 62.53 134 VAL A N 1
ATOM 1017 C CA . VAL A 1 134 ? 12.044 18.835 15.359 1.00 62.53 134 VAL A CA 1
ATOM 1018 C C . VAL A 1 134 ? 13.424 18.703 15.984 1.00 62.53 134 VAL A C 1
ATOM 1020 O O . VAL A 1 134 ? 13.894 19.726 16.532 1.00 62.53 134 VAL A O 1
#

Secondary structure (DSSP, 8-state):
-EEE-S----PPTTEEEEEEE-HHHHTTSSEEE--EEE-TT--SPPEEEEEE-----TTHHHHHTT-GGG-EEE-TTS-EEE--SSS-EEE---TT---EEEEEEE---PPP---SS-SS--TTTT--SSTT--

Radius of gyration: 21.4 Å; Cα contacts (8 Å, |Δi|>4): 217; chains: 1; bounding box: 40×36×62 Å

pLDDT: mean 91.64, std 10.55, range [61.09, 98.88]

Nearest PDB structures (foldseek):
  5cct-assembly1_A  TM=8.973E-01  e=5.114E-17  Dubowvirus dv80alpha
  3zf4-assembly1_A  TM=8.886E-01  e=1.836E-14  Dubowvirus dv80alpha
  4wrk-assembly2_D  TM=8.675E-01  e=2.086E-14  Dubowvirus dv11
  5nz2-assembly1_A  TM=8.863E-01  e=1.250E-13  Dubowvirus dv80alpha
  6h4c-assembly1_G-4  TM=8.352E-01  e=4.494E-14  Dubowvirus dv11

Solvent-accessible surface area (backbone atoms only — not comparable to full-atom values): 8371 Å² total; per-residue (Å²): 95,69,49,75,64,85,42,63,53,78,47,54,84,59,35,37,31,36,42,26,60,34,69,70,30,51,75,46,39,51,51,47,49,54,70,40,80,40,54,44,70,49,68,55,66,44,59,48,42,38,40,78,68,63,87,73,62,79,69,64,52,62,65,37,76,76,38,81,70,22,44,22,33,22,39,69,66,49,46,75,78,40,88,27,86,40,91,52,72,48,78,53,83,58,94,87,63,85,61,61,44,76,48,78,44,78,57,86,86,76,86,88,76,92,70,96,69,76,98,68,86,58,97,62,66,91,66,56,95,61,69,86,61,133

Organism: Staphylococcus aureus (NCBI:txid1280)

Mean predicted aligned error: 5.89 Å

InterPro domains:
  IPR008181 Deoxyuridine triphosphate nucleotidohydrolase [PTHR11241] (1-134)
  IPR029054 dUTPase-like [PF00692] (2-55)
  IPR029054 dUTPase-like [PF00692] (90-133)
  IPR033704 dUTPase, trimeric [cd07557] (1-104)
  IPR036157 dUTPase-like superfamily [G3DSA:2.70.40.10] (1-134)
  IPR036157 dUTPase-like superfamily [SSF51283] (2-134)

=== Feature glossary ===
The record interleaves many kinds of information about one protein. Here is each kind framed as the question it answers.

Q: What does the local fold look like, residue by residue?
A: The Foldseek 3Di string encodes local tertiary geometry as a 20-letter alphabet — one character per residue — derived from the relative positions of nearby Cα atoms. Unlike the amino-acid sequence, 3Di is a direct function of the 3D structure, so two proteins with the same fold have similar 3Di strings even at low sequence identity.

Q: Which residues are in helices, strands, or loops?
A: The SS8 string is DSSP's per-residue secondary-structure call. α-helix (H) means an i→i+4 H-bond ladder; β-strand (E) means the residue participates in a β-sheet; 3₁₀ (G) and π (I) are tighter and wider helices; T/S are turns/bends; '-' is loop.

Q: How big and how compact is the whole molecule?
A: Radius of gyration (Rg) is the root-mean-square distance of Cα atoms from their centroid — a single number for overall size and compactness. A globular domain of N residues has Rg ≈ 2.2·N^0.38 Å; an extended or disordered chain has a much larger Rg. The Cα contact count is the number of residue pairs whose Cα atoms are within 8 Å and are more than four positions apart in sequence — a standard proxy for tertiary packing density. The bounding box is the smallest axis-aligned box enclosing all Cα atoms.

Q: Where is each backbone atom in 3D?
A: Structure coordinates are given as an mmCIF _atom_site loop: one row per atom with element, residue name, chain id, sequence number, and x/y/z position in Å. Only the four main-chain atoms per residue are included here; side chains are omitted to keep the record compact.

Q: What is the amino-acid chain?
A: Primary structure: the covalent order of the twenty standard amino acids along the backbone. Two proteins with the same sequence will (almost always) fold to the same structure; two with 30% identity often share a fold but not the details.

Q: What if only a Cα trace is available?
A: Three-state secondary structure (P-SEA) collapses the eight DSSP classes into helix (a), strand (b), and coil (c). P-SEA assigns these from Cα geometry alone — distances and angles — without requiring backbone oxygens, so it works on any Cα trace.

Q: What family and function is it annotated with?
A: Database cross-references. InterPro integrates a dozen domain/family signature databases into unified entries with residue-range hits. GO terms attach function/process/location labels with evidence codes. CATH codes position the fold in a four-level structural taxonomy. Organism is the NCBI-taxonomy species name.

Q: How confident is the AlphaFold model at each residue?
A: pLDDT is the predicted lDDT-Cα score: AlphaFold's confidence that the local environment of each residue (all inter-atomic distances within 15 Å) is correctly placed. It is a per-residue number between 0 and 100, with higher meaning more reliable.

Q: How mobile is each atom in the crystal?
A: B-factor (Debye–Waller factor) reflects atomic displacement in the crystal lattice. It is an experimental observable (units Å²), not a prediction; low values mean the atom is pinned down, high values mean it moves or is heterogeneous across the crystal.

Q: Which residues are buried vs exposed?
A: SASA measures how much of the protein is reachable by solvent. It is computed by rolling a water-sized probe over the atomic surface and summing the exposed area (Å²). Per-residue SASA distinguishes core (buried, low SASA) from surface (exposed, high SASA) residues; total SASA is a whole-molecule size measure.

Q: What do the diagnostic plots show?
A: Plot images: a contact map (which residues are close in 3D, as an N×N binary image), a Ramachandran scatter (backbone torsion angles, revealing secondary-structure composition at a glance), and — for AlphaFold structures — a PAE heatmap (pairwise prediction confidence).

Q: What known structures does this most resemble?
A: The Foldseek neighbor list gives the closest experimentally determined structures in the PDB, ranked by structural alignment. TM-score near 1 means near-identical fold; near 0.3 means only rough topology match. This is how one finds what a novel AlphaFold prediction most resembles in the solved-structure universe.

Q: Are the domains correctly placed relative to each other?
A: Predicted aligned error is AlphaFold's pairwise confidence. Unlike pLDDT (per-residue), PAE is per-residue-pair and captures whether two parts of the structure are correctly placed relative to each other. Units are ångströms of expected positional error.

Q: What do the rendered images show?
A: Structure images are PyMOL renders from six orthogonal camera directions. Cartoon representation draws helices as coils and strands as arrows; sticks shows the backbone as bonds; surface shows the solvent-excluded envelope. Rainbow coloring maps sequence position to hue (blue→red, N→C); chain coloring assigns a distinct color per polypeptide.

Q: What are the backbone torsion angles?
A: φ (phi) and ψ (psi) are the two rotatable backbone dihedrals per residue: φ is the C(i-1)–N–Cα–C torsion, ψ is the N–Cα–C–N(i+1) torsion, both in degrees on (−180°, 180°]. α-helical residues cluster near (−60°, −45°); β-strand residues near (−120°, +130°). A Ramachandran plot is simply a scatter of (φ, ψ) for every residue.